Protein AF-A0A962I0F1-F1 (afdb_monomer_lite)

Secondary structure (DSSP, 8-state):
--------B-TTSPP----EEEEE-TTSEEEEEE--TT-B--EEEEEEEPSTTEEEEEEEEEEEETTEEEEEEEEEEEEEEPSTTEEEEEEEEEEE-TTS-EEEEEEEEEEEEPPP---

Radius of gyration: 15.42 Å; chains: 1; bounding box: 50×29×42 Å

pLDDT: mean 74.37, std 15.43, range [28.89, 91.31]

Sequence (119 aa):
MVGATTPCVNPAAPPFLFAALVSYQDGGTLIDSANRPGGRGTGLGQWRFERNGQYQTRMRFPRQVDSEFDGFNDVTSTISLLGNNLYSAQIRVRVLNLDGSLRVELCGQTEGERFAADF

Structure (mmCIF, N/CA/C/O backbone):
data_AF-A0A962I0F1-F1
#
_entry.id   AF-A0A962I0F1-F1
#
loop_
_atom_site.group_PDB
_atom_site.id
_atom_site.type_symbol
_atom_site.label_atom_id
_atom_site.label_alt_id
_atom_site.label_comp_id
_atom_site.label_asym_id
_atom_site.label_entity_id
_atom_site.label_seq_id
_atom_site.pdbx_PDB_ins_code
_atom_site.Cartn_x
_atom_site.Cartn_y
_atom_site.Cartn_z
_atom_site.occupancy
_atom_site.B_iso_or_equiv
_atom_site.auth_seq_id
_atom_site.auth_comp_id
_atom_site.auth_asym_id
_atom_site.auth_atom_id
_atom_site.pdbx_PDB_model_num
ATOM 1 N N . MET A 1 1 ? 26.097 -13.490 3.088 1.00 32.03 1 MET A N 1
ATOM 2 C CA . MET A 1 1 ? 26.406 -12.046 3.152 1.00 32.03 1 MET A CA 1
ATOM 3 C C . MET A 1 1 ? 25.089 -11.295 3.205 1.00 32.03 1 MET A C 1
ATOM 5 O O . MET A 1 1 ? 24.307 -11.404 2.273 1.00 32.03 1 MET A O 1
ATOM 9 N N . VAL A 1 2 ? 24.797 -10.652 4.336 1.00 31.97 2 VAL A N 1
ATOM 10 C CA . VAL A 1 2 ? 23.568 -9.875 4.548 1.00 31.97 2 VAL A CA 1
ATOM 11 C C . VAL A 1 2 ? 23.754 -8.545 3.819 1.00 31.97 2 VAL A C 1
ATOM 13 O O . VAL A 1 2 ? 24.629 -7.766 4.185 1.00 31.97 2 VAL A O 1
ATOM 16 N N . GLY A 1 3 ? 23.022 -8.344 2.722 1.00 28.89 3 GLY A N 1
ATOM 17 C CA . GLY A 1 3 ? 23.130 -7.147 1.887 1.00 28.89 3 GLY A CA 1
ATOM 18 C C . GLY A 1 3 ? 22.700 -5.900 2.656 1.00 28.89 3 GLY A C 1
ATOM 19 O O . GLY A 1 3 ? 21.602 -5.861 3.208 1.00 28.89 3 GLY A O 1
ATOM 20 N N . ALA A 1 4 ? 23.590 -4.911 2.703 1.00 35.34 4 ALA A N 1
ATOM 21 C CA . ALA A 1 4 ? 23.401 -3.635 3.375 1.00 35.34 4 ALA A CA 1
ATOM 22 C C . ALA A 1 4 ? 22.111 -2.935 2.913 1.00 35.34 4 ALA A C 1
ATOM 24 O O . ALA A 1 4 ? 21.907 -2.692 1.725 1.00 35.34 4 ALA A O 1
ATOM 25 N N . THR A 1 5 ? 21.247 -2.588 3.866 1.00 37.41 5 THR A N 1
ATOM 26 C CA . THR A 1 5 ? 20.119 -1.677 3.663 1.00 37.41 5 THR A CA 1
ATOM 27 C C . THR A 1 5 ? 20.663 -0.273 3.423 1.00 37.41 5 THR A C 1
ATOM 29 O O . THR A 1 5 ? 21.073 0.402 4.367 1.00 37.41 5 THR A O 1
ATOM 32 N N . THR A 1 6 ? 20.706 0.170 2.168 1.00 45.28 6 THR A N 1
ATOM 33 C CA . THR A 1 6 ? 20.941 1.582 1.837 1.00 45.28 6 THR A CA 1
ATOM 34 C C . THR A 1 6 ? 19.853 2.427 2.517 1.00 45.28 6 THR A C 1
ATOM 36 O O . THR A 1 6 ? 18.678 2.068 2.406 1.00 45.28 6 THR A O 1
ATOM 39 N N . PRO A 1 7 ? 20.195 3.492 3.264 1.00 55.62 7 PRO A N 1
ATOM 40 C CA . PRO A 1 7 ? 19.211 4.236 4.041 1.00 55.62 7 PRO A CA 1
ATOM 41 C C . PRO A 1 7 ? 18.270 5.028 3.125 1.00 55.62 7 PRO A C 1
ATOM 43 O O . PRO A 1 7 ? 18.663 5.482 2.051 1.00 55.62 7 PRO A O 1
ATOM 46 N N . CYS A 1 8 ? 17.025 5.174 3.581 1.00 57.53 8 CYS A N 1
ATOM 47 C CA . CYS A 1 8 ? 15.951 5.938 2.953 1.00 57.53 8 CYS A CA 1
ATOM 48 C C . CYS A 1 8 ? 16.444 7.289 2.402 1.00 57.53 8 CYS A C 1
ATOM 50 O O . CYS A 1 8 ? 17.095 8.051 3.121 1.00 57.53 8 CYS A O 1
ATOM 52 N N . VAL A 1 9 ? 16.105 7.615 1.150 1.00 57.44 9 VAL A N 1
ATOM 53 C CA . VAL A 1 9 ? 16.370 8.953 0.594 1.00 57.44 9 VAL A CA 1
ATOM 54 C C . VAL A 1 9 ? 15.643 10.010 1.444 1.00 57.44 9 VAL A C 1
ATOM 56 O O . VAL A 1 9 ? 14.517 9.780 1.878 1.00 57.44 9 VAL A O 1
ATOM 59 N N . ASN A 1 10 ? 16.334 11.128 1.695 1.00 53.72 10 ASN A N 1
ATOM 60 C CA . ASN A 1 10 ? 16.002 12.250 2.583 1.00 53.72 10 ASN A CA 1
ATOM 61 C C . ASN A 1 10 ? 14.505 12.389 2.980 1.00 53.72 10 ASN A C 1
ATOM 63 O O . ASN A 1 10 ? 13.696 12.768 2.130 1.00 53.72 10 ASN A O 1
ATOM 67 N N . PRO A 1 11 ? 14.141 12.209 4.268 1.00 52.94 11 PRO A N 1
ATOM 68 C CA . PRO A 1 11 ? 12.768 12.386 4.757 1.00 52.94 11 PRO A CA 1
ATOM 69 C C . PRO A 1 11 ? 12.232 13.826 4.636 1.00 52.94 11 PRO A C 1
ATOM 71 O O . PRO A 1 11 ? 11.039 14.039 4.816 1.00 52.94 11 PRO A O 1
ATOM 74 N N . ALA A 1 12 ? 13.085 14.809 4.322 1.00 50.78 12 ALA A N 1
ATOM 75 C CA . ALA A 1 12 ? 12.692 16.192 4.048 1.00 50.78 12 ALA A CA 1
ATOM 76 C C . ALA A 1 12 ? 12.352 16.467 2.568 1.00 50.78 12 ALA A C 1
ATOM 78 O O . ALA A 1 12 ? 12.065 17.610 2.211 1.00 50.78 12 ALA A O 1
ATOM 79 N N . ALA A 1 13 ? 12.411 15.463 1.683 1.00 53.16 13 ALA A N 1
ATOM 80 C CA . ALA A 1 13 ? 11.933 15.629 0.314 1.00 53.16 13 ALA A CA 1
ATOM 81 C C . ALA A 1 13 ? 10.421 15.951 0.325 1.00 53.16 13 ALA A C 1
ATOM 83 O O . ALA A 1 13 ? 9.675 15.275 1.038 1.00 53.16 13 ALA A O 1
ATOM 84 N N . PRO A 1 14 ? 9.947 16.953 -0.445 1.00 50.16 14 PRO A N 1
ATOM 85 C CA . PRO A 1 14 ? 8.531 17.301 -0.475 1.00 50.16 14 PRO A CA 1
ATOM 86 C C . PRO A 1 14 ? 7.672 16.076 -0.824 1.00 50.16 14 PRO A C 1
ATOM 88 O O . PRO A 1 14 ? 7.999 15.364 -1.782 1.00 50.16 14 PRO A O 1
ATOM 91 N N . PRO A 1 15 ? 6.581 15.808 -0.084 1.00 54.22 15 PRO A N 1
ATOM 92 C CA . PRO A 1 15 ? 5.721 14.675 -0.383 1.00 54.22 15 PRO A CA 1
ATOM 93 C C . PRO A 1 15 ? 5.065 14.863 -1.755 1.00 54.22 15 PRO A C 1
ATOM 95 O O . PRO A 1 15 ? 4.483 15.907 -2.049 1.00 54.22 15 PRO A O 1
ATOM 98 N N . PHE A 1 16 ? 5.124 13.834 -2.602 1.00 53.56 16 PHE A N 1
ATOM 99 C CA . PHE A 1 16 ? 4.332 13.801 -3.830 1.00 53.56 16 PHE A CA 1
ATOM 100 C C . PHE A 1 16 ? 2.893 13.411 -3.487 1.00 53.56 16 PHE A C 1
ATOM 102 O O . PHE A 1 16 ? 2.618 12.249 -3.190 1.00 53.56 16 PHE A O 1
ATOM 109 N N . LEU A 1 17 ? 1.981 14.381 -3.548 1.00 53.31 17 LEU A N 1
ATOM 110 C CA . LEU A 1 17 ? 0.554 14.176 -3.307 1.00 53.31 17 LEU A 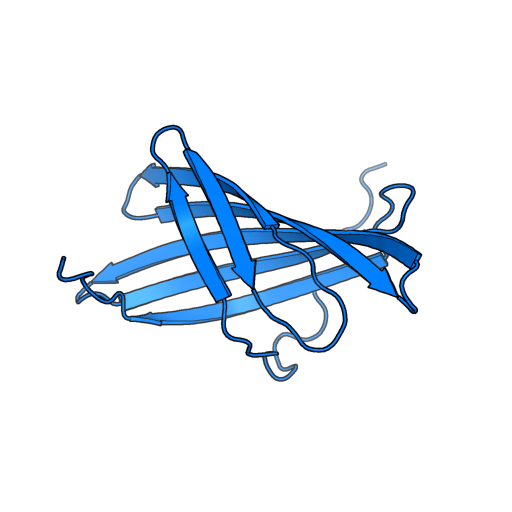CA 1
ATOM 111 C C . LEU A 1 17 ? -0.180 13.878 -4.620 1.00 53.31 17 LEU A C 1
ATOM 113 O O . LEU A 1 17 ? 0.071 14.509 -5.646 1.00 53.31 17 LEU A O 1
ATOM 117 N N . PHE A 1 18 ? -1.095 12.915 -4.589 1.00 55.22 18 PHE A N 1
ATOM 118 C CA . PHE A 1 18 ? -2.029 12.622 -5.676 1.00 55.22 18 PHE A CA 1
ATOM 119 C C . PHE A 1 18 ? -3.303 12.013 -5.091 1.00 55.22 18 PHE A C 1
ATOM 121 O O . PHE A 1 18 ? -3.267 11.386 -4.032 1.00 55.22 18 PHE A O 1
ATOM 128 N N . ALA A 1 19 ? -4.427 12.189 -5.783 1.00 56.06 19 ALA A N 1
ATOM 129 C CA . ALA A 1 19 ? -5.677 11.554 -5.393 1.00 56.06 19 ALA A CA 1
ATOM 130 C C . ALA A 1 19 ? -5.639 10.058 -5.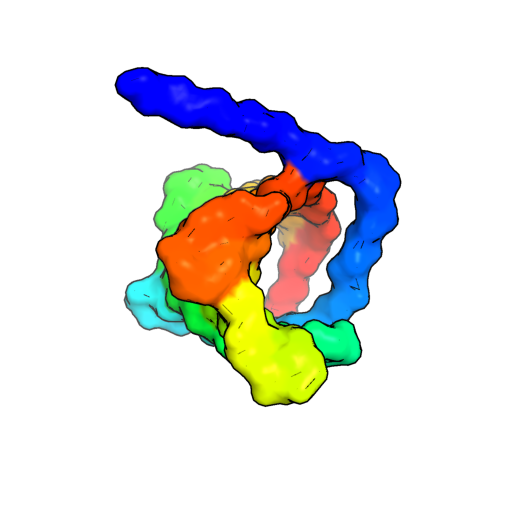740 1.00 56.06 19 ALA A C 1
ATOM 132 O O . ALA A 1 19 ? -5.301 9.672 -6.864 1.00 56.06 19 ALA A O 1
ATOM 133 N N . ALA A 1 20 ? -6.001 9.225 -4.771 1.00 63.66 20 ALA A N 1
ATOM 134 C CA . ALA A 1 20 ? -6.124 7.787 -4.935 1.00 63.66 20 ALA A CA 1
ATOM 135 C C . ALA A 1 20 ? -7.402 7.303 -4.257 1.00 63.66 20 ALA A C 1
ATOM 137 O O . ALA A 1 20 ? -7.699 7.712 -3.135 1.00 63.66 20 ALA A O 1
ATOM 138 N N . LEU A 1 21 ? -8.139 6.425 -4.934 1.00 68.06 21 LEU A N 1
ATOM 139 C CA . LEU A 1 21 ? -9.194 5.646 -4.301 1.00 68.06 21 LEU A CA 1
ATOM 140 C C . LEU A 1 21 ? -8.607 4.295 -3.909 1.00 68.06 21 LEU A C 1
ATOM 142 O O . LEU A 1 21 ? -8.113 3.568 -4.769 1.00 68.06 21 LEU A O 1
ATOM 146 N N . VAL A 1 22 ? -8.676 3.967 -2.621 1.00 73.12 22 VAL A N 1
ATOM 147 C CA . VAL A 1 22 ? -8.227 2.678 -2.096 1.00 73.12 22 VAL A CA 1
ATOM 148 C C . VAL A 1 22 ? -9.418 1.953 -1.488 1.00 73.12 22 VAL A C 1
ATOM 150 O O . VAL A 1 22 ? -10.052 2.455 -0.561 1.00 73.12 22 VAL A O 1
ATOM 153 N N . SER A 1 23 ? -9.720 0.768 -2.007 1.00 74.56 23 SER A N 1
ATOM 154 C CA . SER A 1 23 ? -10.769 -0.114 -1.509 1.00 74.56 23 SER A CA 1
ATOM 155 C C . SER A 1 23 ? -10.153 -1.279 -0.745 1.00 74.56 23 SER A C 1
ATOM 157 O O . SER A 1 23 ? -9.329 -2.027 -1.276 1.00 74.56 23 SER A O 1
ATOM 159 N N . TYR A 1 24 ? -10.589 -1.441 0.499 1.00 77.00 24 TYR A N 1
ATOM 160 C CA . TYR A 1 24 ? -10.209 -2.538 1.381 1.00 77.00 24 TYR A CA 1
ATOM 161 C C . TYR A 1 24 ? -11.348 -3.551 1.376 1.00 77.00 24 TYR A C 1
ATOM 163 O O . TYR A 1 24 ? -12.444 -3.250 1.843 1.00 77.00 24 TYR A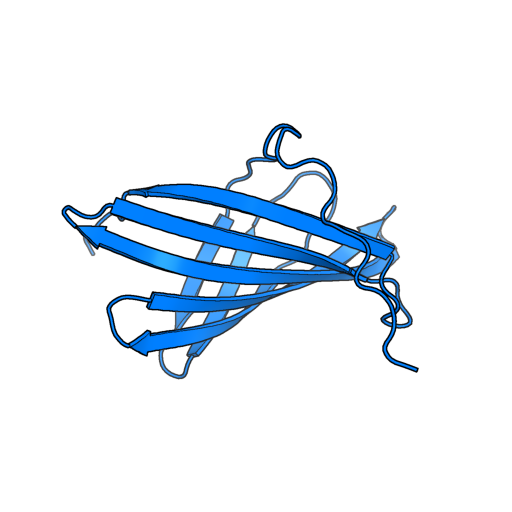 O 1
ATOM 171 N N . GLN A 1 25 ? -11.114 -4.726 0.799 1.00 78.44 25 GLN A N 1
ATOM 172 C CA . GLN A 1 25 ? -12.104 -5.796 0.764 1.00 78.44 25 GLN A CA 1
ATOM 173 C C . GLN A 1 25 ? -11.905 -6.761 1.927 1.00 78.44 25 GLN A C 1
ATOM 175 O O . GLN A 1 25 ? -10.781 -6.955 2.409 1.00 78.44 25 GLN A O 1
ATOM 180 N N . ASP A 1 26 ? -13.001 -7.383 2.355 1.00 72.50 26 ASP A N 1
ATOM 181 C CA . ASP A 1 26 ? -12.944 -8.482 3.311 1.00 72.50 26 ASP A CA 1
ATOM 182 C C . ASP A 1 26 ? -12.085 -9.635 2.756 1.00 72.50 26 ASP A C 1
ATOM 184 O O . ASP A 1 26 ? -11.994 -9.839 1.544 1.00 72.50 26 ASP A O 1
ATOM 188 N N . GLY A 1 27 ? -11.371 -10.338 3.633 1.00 77.75 27 GLY A N 1
ATOM 189 C CA . GLY A 1 27 ? -10.340 -11.307 3.237 1.00 77.75 27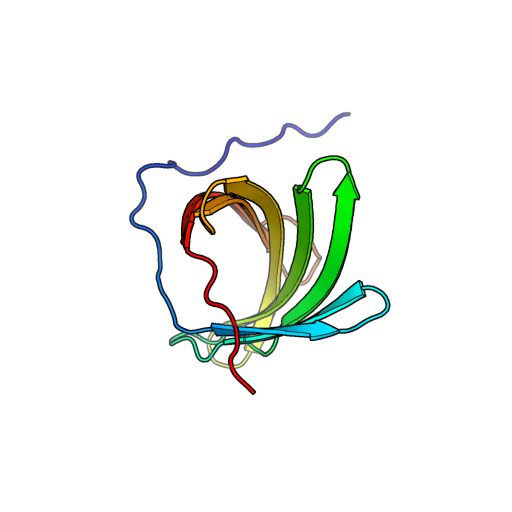 GLY A CA 1
ATOM 190 C C . GLY A 1 27 ? -8.964 -10.699 2.925 1.00 77.75 27 GLY A C 1
ATOM 191 O O . GLY A 1 27 ? -8.048 -11.418 2.526 1.00 77.75 27 GLY A O 1
ATOM 192 N N . GLY A 1 28 ? -8.783 -9.393 3.150 1.00 80.31 28 GLY A N 1
ATOM 193 C CA . GLY A 1 28 ? -7.466 -8.754 3.129 1.00 80.31 28 GLY A CA 1
ATOM 194 C C . GLY A 1 28 ? -6.995 -8.310 1.747 1.00 80.31 28 GLY A C 1
ATOM 195 O O . GLY A 1 28 ? -5.814 -8.021 1.585 1.00 80.31 28 GLY A O 1
ATOM 196 N N . THR A 1 29 ? -7.872 -8.240 0.743 1.00 83.44 29 THR A N 1
ATOM 197 C CA . THR A 1 29 ? -7.532 -7.687 -0.579 1.00 83.44 29 THR A CA 1
ATOM 198 C C . THR A 1 29 ? -7.605 -6.164 -0.562 1.00 83.44 29 THR A C 1
ATOM 200 O O . THR A 1 29 ? -8.549 -5.578 -0.038 1.00 83.44 29 THR A O 1
ATOM 203 N N . LEU A 1 30 ? -6.605 -5.515 -1.152 1.00 80.81 30 LEU A N 1
ATOM 204 C CA . LEU A 1 30 ? -6.548 -4.069 -1.324 1.00 80.81 30 LEU A CA 1
ATOM 205 C C . LEU A 1 30 ? -6.491 -3.757 -2.822 1.00 80.81 30 LEU A C 1
ATOM 207 O O . LEU A 1 30 ? -5.629 -4.274 -3.532 1.00 80.81 30 LEU A O 1
ATOM 211 N N . ILE A 1 31 ? -7.403 -2.911 -3.296 1.00 79.06 31 ILE A N 1
ATOM 212 C CA . ILE A 1 31 ? -7.421 -2.407 -4.673 1.00 79.06 31 ILE A CA 1
ATOM 213 C C . ILE A 1 31 ? -7.221 -0.899 -4.635 1.00 79.06 31 ILE A C 1
ATOM 215 O O . ILE A 1 31 ? -7.874 -0.209 -3.859 1.00 79.06 31 ILE A O 1
ATOM 219 N N . ASP A 1 32 ? -6.327 -0.386 -5.470 1.00 79.31 32 ASP A N 1
ATOM 220 C CA . ASP A 1 32 ? -6.074 1.043 -5.597 1.00 79.31 32 ASP A CA 1
ATOM 221 C C . ASP A 1 32 ? -6.289 1.491 -7.041 1.00 79.31 32 ASP A C 1
ATOM 223 O O . ASP A 1 32 ? -5.682 0.959 -7.970 1.00 79.31 32 ASP A O 1
ATOM 227 N N . SER A 1 33 ? -7.121 2.509 -7.220 1.00 67.31 33 SER A N 1
ATOM 228 C CA . SER A 1 33 ? -7.212 3.272 -8.458 1.00 67.31 33 SER A CA 1
ATOM 229 C C . SER A 1 33 ? -6.759 4.703 -8.188 1.00 67.31 33 SER A C 1
ATOM 231 O O . SER A 1 33 ? -7.550 5.574 -7.817 1.00 67.31 33 SER A O 1
ATOM 233 N N . ALA A 1 34 ? -5.463 4.941 -8.354 1.00 62.75 34 ALA A N 1
ATOM 234 C CA . ALA A 1 34 ? -4.881 6.273 -8.382 1.00 62.75 34 ALA A CA 1
ATOM 235 C C . ALA A 1 34 ? -4.682 6.738 -9.826 1.00 62.75 34 ALA A C 1
ATOM 237 O O . ALA A 1 34 ? -4.047 6.047 -10.620 1.00 62.75 34 ALA A O 1
ATOM 238 N N . ASN A 1 35 ? -5.172 7.933 -10.157 1.00 52.84 35 ASN A N 1
ATOM 239 C CA . ASN A 1 35 ? -4.909 8.554 -11.451 1.00 52.84 35 ASN A CA 1
ATOM 240 C C . ASN A 1 35 ? -3.758 9.556 -11.283 1.00 52.84 35 ASN A C 1
ATOM 242 O O . ASN A 1 35 ? -3.972 10.704 -10.892 1.00 52.84 35 ASN A O 1
ATOM 246 N N . ARG A 1 36 ? -2.512 9.106 -11.481 1.00 58.50 36 ARG A N 1
ATOM 247 C CA . ARG A 1 36 ? -1.321 9.965 -11.355 1.00 58.50 36 ARG A CA 1
ATOM 248 C C . ARG A 1 36 ? -0.845 10.434 -12.738 1.00 58.50 36 ARG A C 1
ATOM 250 O O . ARG A 1 36 ? -0.706 9.597 -13.629 1.00 58.50 36 ARG A O 1
ATOM 257 N N . PRO A 1 37 ? -0.441 11.708 -12.903 1.00 44.75 37 PRO A N 1
ATOM 258 C CA . PRO A 1 37 ? 0.428 12.103 -14.009 1.00 44.75 37 PRO A CA 1
ATOM 259 C C . PRO A 1 37 ? 1.765 11.342 -13.915 1.00 44.75 37 PRO A C 1
ATOM 261 O O . PRO A 1 37 ? 2.450 11.420 -12.893 1.00 44.75 37 PRO A O 1
ATOM 264 N N . GLY A 1 38 ? 2.131 10.576 -14.948 1.00 54.19 38 GLY A N 1
ATOM 265 C CA . GLY A 1 38 ? 3.386 9.805 -14.986 1.00 54.19 38 GLY A CA 1
ATOM 266 C C . GLY A 1 38 ? 3.261 8.284 -14.803 1.00 54.19 38 GLY A C 1
ATOM 267 O O . GLY A 1 38 ? 4.195 7.661 -14.305 1.00 54.19 38 GLY A O 1
ATOM 268 N N . GLY A 1 39 ? 2.129 7.676 -15.181 1.00 52.38 39 GLY A N 1
ATOM 269 C CA . GLY A 1 39 ? 2.106 6.259 -15.585 1.00 52.38 39 GLY A CA 1
ATOM 270 C C . GLY A 1 39 ? 2.101 5.211 -14.465 1.00 52.38 39 GLY A C 1
ATOM 271 O O . GLY A 1 39 ? 2.629 4.113 -14.649 1.00 52.38 39 GLY A O 1
ATOM 272 N N . ARG A 1 40 ? 1.515 5.512 -13.299 1.00 64.38 40 ARG A N 1
ATOM 273 C CA . ARG A 1 40 ? 1.193 4.469 -12.310 1.00 64.38 40 ARG A CA 1
ATOM 274 C C . ARG A 1 40 ? -0.137 3.812 -12.692 1.00 64.38 40 ARG A C 1
ATOM 276 O O . ARG A 1 40 ? -1.139 4.510 -12.794 1.00 64.38 40 ARG A O 1
ATOM 283 N N . GLY A 1 41 ? -0.138 2.492 -12.878 1.00 61.59 41 GLY A N 1
ATOM 284 C CA . GLY A 1 41 ? -1.369 1.720 -13.079 1.00 61.59 41 GLY A CA 1
ATOM 285 C C . GLY A 1 41 ? -2.117 1.423 -11.773 1.00 61.59 41 GLY A C 1
ATOM 286 O O . GLY A 1 41 ? -1.612 1.697 -10.681 1.00 61.59 41 GLY A O 1
ATOM 287 N N . THR A 1 42 ? -3.303 0.817 -11.896 1.00 71.75 42 THR A N 1
ATOM 288 C CA . THR A 1 42 ? -4.093 0.280 -10.775 1.00 71.75 42 THR A CA 1
ATOM 289 C C . THR A 1 42 ? -3.222 -0.598 -9.878 1.00 71.75 42 THR A C 1
ATOM 291 O O . THR A 1 42 ? -2.499 -1.477 -10.356 1.00 71.75 42 THR A O 1
ATOM 294 N N . GLY A 1 43 ? -3.274 -0.346 -8.574 1.00 72.94 43 GLY A N 1
ATOM 295 C CA . GLY A 1 43 ? -2.602 -1.167 -7.582 1.00 72.94 43 GLY A CA 1
ATOM 296 C C . GLY A 1 43 ? -3.436 -2.344 -7.152 1.00 72.94 43 GLY A C 1
ATOM 297 O O . GLY A 1 43 ? -4.642 -2.227 -6.942 1.00 72.94 43 GLY A O 1
ATOM 298 N N . LEU A 1 44 ? -2.753 -3.456 -6.933 1.00 79.94 44 LEU A N 1
ATOM 299 C CA . LEU A 1 44 ? -3.296 -4.586 -6.202 1.00 79.94 44 LEU A CA 1
ATOM 300 C C . LEU A 1 44 ? -2.400 -4.854 -5.006 1.00 79.94 44 LEU A C 1
ATOM 302 O O . LEU A 1 44 ? -1.173 -4.710 -5.059 1.00 79.94 44 LEU A O 1
ATOM 306 N N . GLY A 1 45 ? -3.030 -5.217 -3.907 1.00 83.38 45 GLY A N 1
ATOM 307 C CA . GLY A 1 45 ? -2.353 -5.325 -2.644 1.00 83.38 45 GLY A CA 1
ATOM 308 C C . GLY A 1 45 ? -3.091 -6.184 -1.650 1.00 83.38 45 GLY A C 1
ATOM 309 O O . GLY A 1 45 ? -4.130 -6.788 -1.925 1.00 83.38 45 GLY A O 1
ATOM 310 N N . GLN A 1 46 ? -2.509 -6.213 -0.467 1.00 87.19 46 GLN A N 1
ATOM 311 C CA . GLN A 1 46 ? -3.075 -6.856 0.692 1.00 87.19 46 GLN A CA 1
ATOM 312 C C . GLN A 1 46 ? -3.109 -5.872 1.848 1.00 87.19 46 GLN A C 1
ATOM 314 O O . GLN A 1 46 ? -2.243 -5.000 1.966 1.00 87.19 46 GLN A O 1
ATOM 319 N N . TRP A 1 47 ? -4.089 -6.043 2.719 1.00 87.50 47 TRP A N 1
ATOM 320 C CA . TRP A 1 47 ? -4.140 -5.375 4.003 1.00 87.50 47 TRP A CA 1
ATOM 321 C C . TRP A 1 47 ? -4.413 -6.392 5.099 1.00 87.50 47 TRP A C 1
ATOM 323 O O . TRP A 1 47 ? -5.014 -7.442 4.870 1.00 87.50 47 TRP A O 1
ATOM 333 N N . ARG A 1 48 ? -3.962 -6.077 6.306 1.00 87.69 48 ARG A N 1
ATOM 334 C CA . ARG A 1 48 ? -4.309 -6.844 7.496 1.00 87.69 48 ARG A CA 1
ATOM 335 C C . ARG A 1 48 ? -4.427 -5.928 8.697 1.00 87.69 48 ARG A C 1
ATOM 337 O O . ARG A 1 48 ? -3.642 -4.990 8.852 1.00 87.69 48 ARG A O 1
ATOM 344 N N . PHE A 1 49 ? -5.404 -6.228 9.538 1.00 84.12 49 PHE A N 1
ATOM 345 C CA . PHE A 1 49 ? -5.482 -5.675 10.878 1.00 84.12 49 PHE A CA 1
ATOM 346 C C . PHE A 1 49 ? -4.447 -6.367 11.765 1.00 84.12 49 PHE A C 1
ATOM 348 O O . PHE A 1 49 ? -4.416 -7.592 11.868 1.00 84.12 49 PHE A O 1
ATOM 355 N N . GLU A 1 50 ? -3.603 -5.566 12.395 1.00 84.88 50 GLU A N 1
ATOM 356 C CA . GLU A 1 50 ? -2.730 -5.979 13.483 1.00 84.88 50 GLU A CA 1
ATOM 357 C C . GLU A 1 50 ? -3.411 -5.638 14.816 1.00 84.88 50 GLU A C 1
ATOM 359 O O . GLU A 1 50 ? -4.368 -4.868 14.883 1.00 84.88 50 GLU A O 1
ATOM 364 N N . ARG A 1 51 ? -2.918 -6.184 15.930 1.00 82.88 51 ARG A N 1
ATOM 365 C CA . ARG A 1 51 ? -3.448 -5.804 17.251 1.00 82.88 51 ARG A CA 1
ATOM 366 C C . ARG A 1 51 ? -3.205 -4.312 17.536 1.00 82.88 51 ARG A C 1
ATOM 368 O O . ARG A 1 51 ? -2.333 -3.683 16.946 1.00 82.88 51 ARG A O 1
ATOM 375 N N . ASN A 1 52 ? -3.947 -3.763 18.499 1.00 86.25 52 ASN A N 1
ATOM 376 C CA . ASN A 1 52 ? -3.764 -2.399 19.022 1.00 86.25 52 ASN A CA 1
ATOM 377 C C . ASN A 1 52 ? -4.009 -1.272 18.001 1.00 86.25 52 ASN A C 1
ATOM 379 O O . ASN A 1 52 ? -3.329 -0.252 18.031 1.00 86.25 52 ASN A O 1
ATOM 383 N N . GLY A 1 53 ? -4.978 -1.442 17.095 1.00 81.81 53 GLY A N 1
ATOM 384 C CA . GLY A 1 53 ? -5.350 -0.379 16.154 1.00 81.81 53 GLY A CA 1
ATOM 385 C C . GLY A 1 53 ? -4.297 -0.118 15.077 1.00 81.81 53 GLY A C 1
ATOM 386 O O . GLY A 1 53 ? -4.301 0.954 14.473 1.00 81.81 53 GLY A O 1
ATOM 387 N N . GLN A 1 54 ? -3.401 -1.077 14.841 1.00 88.12 54 GLN A N 1
ATOM 388 C CA . GLN A 1 54 ? -2.437 -1.016 13.754 1.00 88.12 54 GLN A CA 1
ATOM 389 C C . GLN A 1 54 ? -2.951 -1.774 12.536 1.00 88.12 54 GLN A C 1
ATOM 391 O O . GLN A 1 54 ? -3.628 -2.791 12.644 1.00 88.12 54 GLN A O 1
ATOM 396 N N . TYR A 1 55 ? -2.615 -1.277 11.357 1.00 87.31 55 TYR A N 1
ATOM 397 C CA . TYR A 1 55 ? -2.944 -1.899 10.087 1.00 87.31 55 TYR A CA 1
ATOM 398 C C . TYR A 1 55 ? -1.688 -1.918 9.240 1.00 87.31 55 TYR A C 1
ATOM 400 O O . TYR A 1 55 ? -0.944 -0.939 9.198 1.00 87.31 55 TYR A O 1
ATOM 408 N N . GLN A 1 56 ? -1.458 -3.023 8.549 1.00 90.12 56 GLN A N 1
ATOM 409 C CA . GLN A 1 56 ? -0.414 -3.093 7.539 1.00 90.12 56 GLN A CA 1
ATOM 410 C C . GLN A 1 56 ? -1.049 -3.205 6.171 1.00 90.12 56 GLN A C 1
ATOM 412 O O . GLN A 1 56 ? -1.981 -3.984 5.974 1.00 90.12 56 GLN A O 1
ATOM 417 N N . THR A 1 57 ? -0.513 -2.448 5.225 1.00 87.62 57 THR A N 1
ATOM 418 C CA . THR A 1 57 ? -0.855 -2.579 3.816 1.00 87.62 57 THR A CA 1
ATOM 419 C C . THR A 1 57 ? 0.401 -2.842 3.011 1.00 87.62 57 THR A C 1
ATOM 421 O O . THR A 1 57 ? 1.487 -2.362 3.341 1.00 87.62 57 THR A O 1
ATOM 424 N N . ARG A 1 58 ? 0.250 -3.605 1.936 1.00 89.25 58 ARG A N 1
ATOM 425 C CA . ARG A 1 58 ? 1.258 -3.735 0.896 1.00 89.25 58 ARG A CA 1
ATOM 426 C C . ARG A 1 58 ? 0.572 -3.647 -0.447 1.00 89.25 58 ARG A C 1
ATOM 428 O O . ARG A 1 58 ? -0.330 -4.427 -0.721 1.00 89.25 58 ARG A O 1
ATOM 435 N N . MET A 1 59 ? 1.023 -2.736 -1.287 1.00 86.50 59 MET A N 1
ATOM 436 C CA . MET A 1 59 ? 0.500 -2.515 -2.624 1.00 86.50 59 MET A CA 1
ATOM 437 C C . MET A 1 59 ? 1.626 -2.603 -3.633 1.00 86.50 59 MET A C 1
ATOM 439 O O . MET A 1 59 ? 2.724 -2.103 -3.392 1.00 86.50 59 MET A O 1
ATOM 443 N N . ARG A 1 60 ? 1.343 -3.190 -4.792 1.00 85.06 60 ARG A N 1
ATOM 444 C CA . ARG A 1 60 ? 2.272 -3.187 -5.913 1.00 85.06 60 ARG A CA 1
ATOM 445 C C . ARG A 1 60 ? 1.627 -2.540 -7.124 1.00 85.06 60 ARG A C 1
ATOM 447 O O . ARG A 1 60 ? 0.488 -2.844 -7.468 1.00 85.06 60 ARG A O 1
ATOM 454 N N . PHE A 1 61 ? 2.391 -1.674 -7.774 1.00 83.31 61 PHE A N 1
ATOM 455 C CA . PHE A 1 61 ? 1.963 -0.928 -8.947 1.00 83.31 61 PHE A CA 1
ATOM 456 C C . PHE A 1 61 ? 2.904 -1.201 -10.106 1.00 83.31 61 PHE A C 1
ATOM 458 O O . PHE A 1 61 ? 4.114 -1.030 -9.922 1.00 83.31 61 PHE A O 1
ATOM 465 N N . PRO A 1 62 ? 2.399 -1.572 -11.292 1.00 82.69 62 PRO A N 1
ATOM 466 C CA . PRO A 1 62 ? 3.222 -1.544 -12.486 1.00 82.69 62 PRO A CA 1
ATOM 467 C C . PRO A 1 62 ? 3.619 -0.094 -12.773 1.00 82.69 62 PRO A C 1
ATOM 469 O O . PRO A 1 62 ? 2.805 0.830 -12.665 1.00 82.69 62 PRO A O 1
ATOM 472 N N . ARG A 1 63 ? 4.890 0.102 -13.107 1.00 81.00 63 ARG A N 1
ATOM 473 C CA . ARG A 1 63 ? 5.431 1.382 -13.547 1.00 81.00 63 ARG A CA 1
ATOM 474 C C . ARG A 1 63 ? 5.639 1.328 -15.051 1.00 81.00 63 ARG A C 1
ATOM 476 O O . ARG A 1 63 ? 6.161 0.338 -15.559 1.00 81.00 63 ARG A O 1
ATOM 483 N N . GLN A 1 64 ? 5.268 2.404 -15.732 1.00 81.50 64 GLN A N 1
ATOM 484 C CA . GLN A 1 64 ? 5.563 2.586 -17.146 1.00 81.50 64 GLN A CA 1
ATOM 485 C C . GLN A 1 64 ? 6.411 3.840 -17.365 1.00 81.50 64 GLN A C 1
ATOM 487 O O . GLN A 1 64 ? 6.235 4.836 -16.660 1.00 81.50 64 GLN A O 1
ATOM 492 N N . VAL A 1 65 ? 7.319 3.782 -18.334 1.00 79.69 65 VAL A N 1
ATOM 493 C CA . VAL A 1 65 ? 8.094 4.919 -18.850 1.00 79.69 65 VAL A CA 1
ATOM 494 C C . VAL A 1 65 ? 7.947 4.886 -20.363 1.00 79.69 65 VAL A C 1
ATOM 496 O O . VAL A 1 65 ? 8.117 3.832 -20.961 1.00 79.69 65 VAL A O 1
ATOM 499 N N . ASP A 1 66 ? 7.538 6.002 -20.966 1.00 82.31 66 ASP A N 1
ATOM 500 C CA . ASP A 1 66 ? 7.283 6.100 -22.412 1.00 82.31 66 ASP A CA 1
ATOM 501 C C . ASP A 1 66 ? 6.341 5.008 -22.961 1.00 82.31 66 ASP A C 1
ATOM 503 O O . ASP A 1 66 ? 6.457 4.558 -24.095 1.00 82.31 66 ASP A O 1
ATOM 507 N N . SER A 1 67 ? 5.347 4.615 -22.154 1.00 78.00 67 SER A N 1
ATOM 508 C CA . SER A 1 67 ? 4.380 3.530 -22.428 1.00 78.00 67 SER A CA 1
ATOM 509 C C . SER A 1 67 ? 4.957 2.109 -22.420 1.00 78.00 67 SER A C 1
ATOM 511 O O . SER A 1 67 ? 4.222 1.153 -22.662 1.00 78.00 67 SER A O 1
ATOM 513 N N . GLU A 1 68 ? 6.233 1.938 -22.082 1.00 83.00 68 GLU A N 1
ATOM 514 C CA . GLU A 1 68 ? 6.840 0.630 -21.859 1.00 83.00 68 GLU A CA 1
ATOM 515 C C . GLU A 1 68 ? 6.834 0.265 -20.377 1.00 83.00 68 GLU A C 1
ATOM 517 O O . GLU A 1 68 ? 6.966 1.114 -19.493 1.00 83.00 68 GLU A O 1
ATOM 522 N N . PHE A 1 69 ? 6.672 -1.025 -20.088 1.00 84.00 69 PHE A N 1
ATOM 523 C CA . PHE A 1 69 ? 6.747 -1.533 -18.725 1.00 84.00 69 PHE A CA 1
ATOM 524 C C . PHE A 1 69 ? 8.185 -1.405 -18.193 1.00 84.00 69 PHE A C 1
ATOM 526 O O . PHE A 1 69 ? 9.109 -1.982 -18.754 1.00 84.00 69 PHE A O 1
ATOM 533 N N . ASP A 1 70 ? 8.366 -0.680 -17.085 1.00 83.69 70 ASP A N 1
ATOM 534 C CA . ASP A 1 70 ? 9.665 -0.381 -16.455 1.00 83.69 70 ASP A CA 1
ATOM 535 C C . ASP A 1 70 ? 9.674 -0.849 -14.985 1.00 83.69 70 ASP A C 1
ATOM 537 O O . ASP A 1 70 ? 10.172 -0.175 -14.080 1.00 83.69 70 ASP A O 1
ATOM 541 N N . GLY A 1 71 ? 9.056 -1.998 -14.707 1.00 87.38 71 GLY A N 1
ATOM 542 C CA . GLY A 1 71 ? 9.081 -2.644 -13.393 1.00 87.38 71 GLY A CA 1
ATOM 543 C C . GLY A 1 71 ? 7.957 -2.211 -12.455 1.00 87.38 71 GLY A C 1
ATOM 544 O O . GLY A 1 71 ? 6.833 -1.945 -12.878 1.00 87.38 71 GLY A O 1
ATOM 545 N N . PHE A 1 72 ? 8.232 -2.192 -11.150 1.00 86.12 72 PHE A N 1
ATOM 546 C CA . PHE A 1 72 ? 7.190 -2.045 -10.131 1.00 86.12 72 PHE A CA 1
ATOM 547 C C . PHE A 1 72 ? 7.537 -1.020 -9.058 1.00 86.12 72 PHE A C 1
ATOM 549 O O . PHE A 1 72 ? 8.683 -0.895 -8.646 1.00 86.12 72 PHE A O 1
ATOM 556 N N . ASN A 1 73 ? 6.513 -0.368 -8.515 1.00 85.00 73 ASN A N 1
ATOM 557 C CA . ASN A 1 73 ? 6.590 0.270 -7.206 1.00 85.00 73 ASN A CA 1
ATOM 558 C C . ASN A 1 73 ? 5.928 -0.659 -6.181 1.00 85.00 73 ASN A C 1
ATOM 560 O O . ASN A 1 73 ? 4.762 -1.010 -6.342 1.00 85.00 73 ASN A O 1
ATOM 564 N N . ASP A 1 74 ? 6.655 -1.063 -5.146 1.00 86.38 74 ASP A N 1
ATOM 565 C CA . ASP A 1 74 ? 6.160 -1.860 -4.019 1.00 86.38 74 ASP A CA 1
ATOM 566 C C . ASP A 1 74 ? 6.081 -0.954 -2.789 1.00 86.38 74 ASP A C 1
ATOM 568 O O . ASP A 1 74 ? 7.098 -0.488 -2.276 1.00 86.38 74 ASP A O 1
ATOM 572 N N . VAL A 1 75 ? 4.864 -0.645 -2.364 1.00 85.31 75 VAL A N 1
ATOM 573 C CA . VAL A 1 75 ? 4.575 0.264 -1.261 1.00 85.31 75 VAL A CA 1
ATOM 574 C C . VAL A 1 75 ? 4.090 -0.562 -0.090 1.00 85.31 75 VAL A C 1
ATOM 576 O O . VAL A 1 75 ? 3.103 -1.275 -0.199 1.00 85.31 75 VAL A O 1
ATOM 579 N N . THR A 1 76 ? 4.758 -0.454 1.046 1.00 88.62 76 THR A N 1
ATOM 580 C CA . THR A 1 76 ? 4.290 -1.004 2.317 1.00 88.62 76 THR A CA 1
ATOM 581 C C . THR A 1 76 ? 3.970 0.155 3.242 1.00 88.62 76 THR A C 1
ATOM 583 O O . THR A 1 76 ? 4.764 1.092 3.338 1.00 88.62 76 THR A O 1
ATOM 586 N N . SER A 1 77 ? 2.833 0.108 3.928 1.00 87.06 77 SER A N 1
ATOM 587 C CA . SER A 1 77 ? 2.524 1.070 4.979 1.00 87.06 77 SER A CA 1
ATOM 588 C C . SER A 1 77 ? 2.114 0.389 6.273 1.00 87.06 77 SER A C 1
ATOM 590 O O . SER A 1 77 ? 1.460 -0.652 6.262 1.00 87.06 77 SER A O 1
ATOM 592 N N . THR A 1 78 ? 2.492 1.009 7.385 1.00 90.38 78 THR A N 1
ATOM 593 C CA . THR A 1 78 ? 1.995 0.674 8.718 1.00 90.38 78 THR A CA 1
ATOM 594 C C . THR A 1 78 ? 1.213 1.869 9.220 1.00 90.38 78 THR A C 1
ATOM 596 O O . THR A 1 78 ? 1.801 2.912 9.499 1.00 90.38 78 THR A O 1
ATOM 599 N N . ILE A 1 79 ? -0.100 1.718 9.314 1.00 88.25 79 ILE A N 1
ATOM 600 C CA . ILE A 1 79 ? -1.033 2.736 9.787 1.00 88.25 79 ILE A CA 1
ATOM 601 C C . ILE A 1 79 ? -1.307 2.458 11.261 1.00 88.25 79 ILE A C 1
ATOM 603 O O . ILE A 1 79 ? -1.645 1.337 11.628 1.00 88.25 79 ILE A O 1
ATOM 607 N N . SER A 1 80 ? -1.167 3.469 12.104 1.00 90.88 80 SER A N 1
ATOM 608 C CA . SER A 1 80 ? -1.562 3.439 13.508 1.00 90.88 80 SER A CA 1
ATOM 609 C C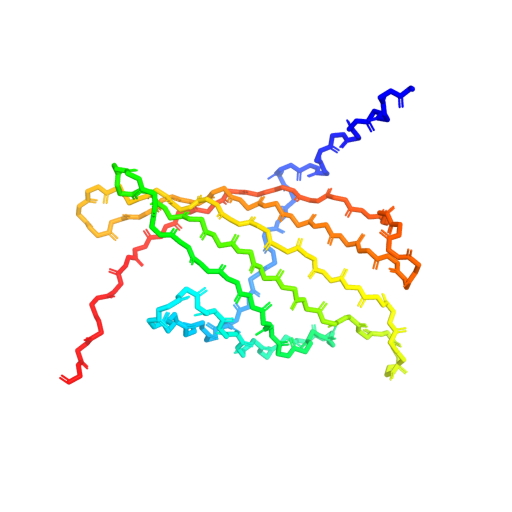 . SER A 1 80 ? -2.744 4.374 13.689 1.00 90.88 80 SER A C 1
ATOM 611 O O . SER A 1 80 ? -2.649 5.561 13.378 1.00 90.88 80 SER A O 1
ATOM 613 N N . LEU A 1 81 ? -3.863 3.844 14.176 1.00 88.25 81 LEU A N 1
ATOM 614 C CA . LEU A 1 81 ? -4.993 4.678 14.555 1.00 88.25 81 LEU A CA 1
ATOM 615 C C . LEU A 1 81 ? -4.641 5.442 15.825 1.00 88.25 81 LEU A C 1
ATOM 617 O O . LEU A 1 81 ? -4.327 4.857 16.862 1.00 88.25 81 LEU A O 1
ATOM 621 N N . LEU A 1 82 ? -4.699 6.759 15.715 1.00 82.19 82 LEU A N 1
ATOM 622 C CA . LEU A 1 82 ? -4.626 7.674 16.833 1.00 82.19 82 LEU A CA 1
ATOM 623 C C . LEU A 1 82 ? -6.079 7.925 17.285 1.00 82.19 82 LEU A C 1
ATOM 625 O O . LEU A 1 82 ? -7.027 7.731 16.522 1.00 82.19 82 LEU A O 1
ATOM 629 N N . GLY A 1 83 ? -6.304 8.274 18.551 1.00 82.44 83 GLY A N 1
ATOM 630 C CA . GLY A 1 83 ? -7.661 8.599 19.013 1.00 82.44 83 GLY A CA 1
ATOM 631 C C . GLY A 1 83 ? -8.303 9.725 18.183 1.00 82.44 83 GLY A C 1
ATOM 632 O O . GLY A 1 83 ? -7.626 10.408 17.419 1.00 82.44 83 GLY A O 1
ATOM 633 N N . ASN A 1 84 ? -9.608 9.954 18.356 1.00 82.44 84 ASN A N 1
ATOM 634 C CA . ASN A 1 84 ? -10.330 11.064 17.711 1.00 82.44 84 ASN A CA 1
ATOM 635 C C . ASN A 1 84 ? -10.265 11.052 16.173 1.00 82.44 84 ASN A C 1
ATOM 637 O O . ASN A 1 84 ? -10.063 12.088 15.554 1.00 82.44 84 ASN A O 1
ATOM 641 N N . ASN A 1 85 ? -10.427 9.877 15.558 1.00 82.56 85 ASN A N 1
ATOM 642 C CA . ASN A 1 85 ? 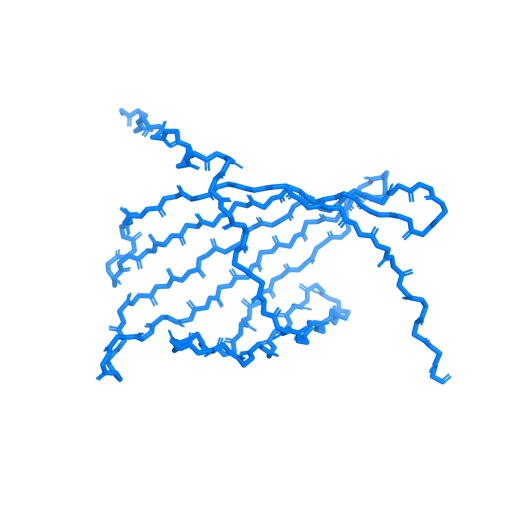-10.370 9.674 14.103 1.00 82.56 85 ASN A CA 1
ATOM 643 C C . ASN A 1 85 ? -9.025 10.007 13.444 1.00 82.56 85 ASN A C 1
ATOM 645 O O . ASN A 1 85 ? -8.927 9.932 12.226 1.00 82.56 85 ASN A O 1
ATOM 649 N N . LEU A 1 86 ? -7.975 10.314 14.197 1.00 86.31 86 LEU A N 1
ATOM 650 C CA . LEU A 1 86 ? -6.666 10.576 13.616 1.00 86.31 86 LEU A CA 1
ATOM 651 C C . LEU A 1 86 ? -5.950 9.266 13.265 1.00 86.31 86 LEU A C 1
ATOM 653 O O . LEU A 1 86 ? -6.225 8.195 13.809 1.00 86.31 86 LEU A O 1
ATOM 657 N N . TYR A 1 87 ? -4.990 9.334 12.357 1.00 87.12 87 TYR A N 1
ATOM 658 C CA . TYR A 1 87 ? -4.049 8.248 12.128 1.00 87.12 87 TYR A CA 1
ATOM 659 C C . TYR A 1 87 ? -2.665 8.801 11.809 1.00 87.12 87 TYR A C 1
ATOM 661 O O . TYR A 1 87 ? -2.526 9.898 11.272 1.00 87.12 87 TYR A O 1
ATOM 669 N N . SER A 1 88 ? -1.642 8.005 12.098 1.00 88.00 88 SER A N 1
ATOM 670 C CA . SER A 1 88 ? -0.303 8.178 11.541 1.00 88.00 88 SER A CA 1
ATOM 671 C C . SER A 1 88 ? 0.051 6.966 10.695 1.00 88.00 88 SER A C 1
ATOM 673 O O . SER A 1 88 ? -0.415 5.856 10.951 1.00 88.00 88 SER A O 1
ATOM 675 N N . ALA A 1 89 ? 0.856 7.148 9.657 1.00 84.44 89 ALA A N 1
ATOM 676 C CA . ALA A 1 89 ? 1.320 6.052 8.829 1.00 84.44 89 ALA A CA 1
ATOM 677 C C . ALA A 1 89 ? 2.801 6.192 8.493 1.00 84.44 89 ALA A C 1
ATOM 679 O O . ALA A 1 89 ? 3.265 7.242 8.056 1.00 84.44 89 ALA A O 1
ATOM 680 N N . GLN A 1 90 ? 3.528 5.094 8.667 1.00 87.44 90 GLN A N 1
ATOM 681 C CA . GLN A 1 90 ? 4.878 4.912 8.146 1.00 87.44 90 GLN A CA 1
ATOM 682 C C . GLN A 1 90 ? 4.762 4.289 6.763 1.00 87.44 90 GLN A C 1
ATOM 684 O O . GLN A 1 90 ? 4.082 3.276 6.613 1.00 87.44 90 GLN A O 1
ATOM 689 N N . ILE A 1 91 ? 5.416 4.863 5.763 1.00 82.50 91 ILE A N 1
ATOM 690 C CA . ILE A 1 91 ? 5.369 4.398 4.378 1.00 82.50 91 ILE A CA 1
ATOM 691 C C . ILE A 1 91 ? 6.782 4.036 3.943 1.00 82.50 91 ILE A C 1
ATOM 693 O O . ILE A 1 91 ? 7.722 4.803 4.134 1.00 82.50 91 ILE A O 1
ATOM 697 N N . ARG A 1 92 ? 6.924 2.875 3.311 1.00 84.75 92 ARG A N 1
ATOM 698 C CA . ARG A 1 92 ? 8.139 2.428 2.637 1.00 84.75 92 ARG A CA 1
ATOM 699 C C . ARG A 1 92 ? 7.804 2.123 1.188 1.00 84.75 92 ARG A C 1
ATOM 701 O O . ARG A 1 92 ? 6.919 1.318 0.919 1.00 84.75 92 ARG A O 1
ATOM 708 N N . VAL A 1 93 ? 8.520 2.737 0.259 1.00 83.62 93 VAL A N 1
ATOM 709 C CA . VAL A 1 93 ? 8.366 2.530 -1.182 1.00 83.62 93 VAL A CA 1
ATOM 710 C C . VAL A 1 93 ? 9.653 1.943 -1.728 1.00 83.62 93 VAL A C 1
ATOM 712 O O . VAL A 1 93 ? 10.724 2.515 -1.551 1.00 83.62 93 VAL A O 1
ATOM 715 N N . ARG A 1 94 ? 9.553 0.821 -2.429 1.00 86.31 94 ARG A N 1
ATOM 716 C CA . ARG A 1 94 ? 10.656 0.209 -3.167 1.00 86.31 94 ARG A CA 1
ATOM 717 C C . ARG A 1 94 ? 10.334 0.298 -4.645 1.00 86.31 94 ARG A C 1
ATOM 719 O O . ARG A 1 94 ? 9.332 -0.248 -5.096 1.00 86.31 94 ARG A O 1
ATOM 726 N N . VAL A 1 95 ? 11.176 0.991 -5.390 1.00 84.88 95 VAL A N 1
ATOM 727 C CA . VAL A 1 95 ? 11.102 1.039 -6.846 1.00 84.88 95 VAL A CA 1
ATOM 728 C C . VAL A 1 95 ? 11.992 -0.074 -7.370 1.00 84.88 95 VAL A C 1
ATOM 730 O O . VAL A 1 95 ? 13.188 -0.111 -7.076 1.00 84.88 95 VAL A O 1
ATOM 733 N N . LEU A 1 96 ? 11.399 -0.997 -8.110 1.00 87.06 96 LEU A N 1
ATOM 734 C CA . LEU A 1 96 ? 12.024 -2.214 -8.598 1.00 87.06 96 LEU A CA 1
ATOM 735 C C . LEU A 1 96 ? 12.179 -2.144 -10.117 1.00 87.06 96 LEU A C 1
ATOM 737 O O . LEU A 1 96 ? 11.273 -1.695 -10.822 1.00 87.06 96 LEU A O 1
ATOM 741 N N . ASN A 1 97 ? 13.317 -2.625 -10.605 1.00 87.75 97 ASN A N 1
ATOM 742 C CA . ASN A 1 97 ? 13.549 -2.905 -12.018 1.00 87.75 97 ASN A CA 1
ATOM 743 C C . ASN A 1 97 ? 12.692 -4.092 -12.496 1.00 87.75 97 ASN A C 1
ATOM 745 O O . ASN A 1 97 ? 12.056 -4.787 -11.699 1.00 87.75 97 ASN A O 1
ATOM 749 N N . LEU A 1 98 ? 12.708 -4.351 -13.807 1.00 89.00 98 LEU A N 1
ATOM 750 C CA . LEU A 1 98 ? 12.029 -5.498 -14.424 1.00 89.00 98 LEU A CA 1
ATOM 751 C C . LEU A 1 98 ? 12.493 -6.850 -13.871 1.00 89.00 98 LEU A C 1
ATOM 753 O O . LEU A 1 98 ? 11.682 -7.752 -13.689 1.00 89.00 98 LEU A O 1
ATOM 757 N N . ASP A 1 99 ? 13.782 -6.967 -13.560 1.00 91.31 99 ASP A N 1
ATOM 758 C CA . ASP A 1 99 ? 14.393 -8.160 -12.963 1.00 91.31 99 ASP A CA 1
ATOM 759 C C . ASP A 1 99 ? 14.118 -8.296 -11.450 1.00 91.31 99 ASP A C 1
ATOM 761 O O . ASP A 1 99 ? 14.591 -9.231 -10.806 1.00 91.31 99 ASP A O 1
ATOM 765 N N . GLY A 1 100 ? 13.362 -7.362 -10.863 1.00 86.12 100 GLY A N 1
ATOM 766 C CA . GLY A 1 100 ? 13.051 -7.319 -9.437 1.00 86.12 100 GLY A CA 1
ATOM 767 C C . GLY A 1 100 ? 14.159 -6.736 -8.558 1.00 86.12 100 GLY A C 1
ATOM 768 O O . GLY A 1 100 ? 13.961 -6.623 -7.344 1.00 86.12 100 GLY A O 1
ATOM 769 N N . SER A 1 101 ? 15.301 -6.335 -9.127 1.00 90.12 101 SER A N 1
ATOM 770 C CA . SER A 1 101 ? 16.357 -5.656 -8.377 1.00 90.12 101 SER A CA 1
ATOM 771 C C . SER A 1 101 ? 15.895 -4.274 -7.902 1.00 90.12 101 SER A C 1
ATOM 773 O O . SER A 1 101 ? 15.100 -3.588 -8.553 1.00 90.12 101 SER A O 1
ATOM 775 N N . LEU A 1 102 ? 16.372 -3.862 -6.726 1.00 86.06 102 LEU A N 1
ATOM 776 C CA . LEU A 1 102 ? 16.024 -2.572 -6.137 1.00 86.06 102 LEU A CA 1
ATOM 777 C C . LEU A 1 102 ? 16.715 -1.443 -6.911 1.00 86.06 102 LEU A C 1
ATOM 779 O O . LEU A 1 102 ? 17.941 -1.388 -6.953 1.00 86.06 102 LEU A O 1
ATOM 783 N N . ARG A 1 103 ? 15.929 -0.520 -7.470 1.00 84.38 103 ARG A N 1
ATOM 784 C CA . ARG A 1 103 ? 16.432 0.713 -8.090 1.00 84.38 103 ARG A CA 1
ATOM 785 C C . ARG A 1 103 ? 16.586 1.824 -7.054 1.00 84.38 103 ARG A C 1
ATOM 787 O O . ARG A 1 103 ? 17.625 2.470 -6.996 1.00 84.38 103 ARG A O 1
ATOM 794 N N . VAL A 1 104 ? 15.553 2.055 -6.242 1.00 81.75 104 VAL A N 1
ATOM 795 C CA . VAL A 1 104 ? 15.579 3.046 -5.156 1.00 81.75 104 VAL A CA 1
ATOM 796 C C . VAL A 1 104 ? 14.598 2.667 -4.052 1.00 81.75 104 VAL A C 1
ATOM 798 O O . VAL A 1 104 ? 13.566 2.045 -4.309 1.00 81.75 104 VAL A O 1
ATOM 801 N N . GLU A 1 105 ? 14.914 3.054 -2.819 1.00 83.00 105 GLU A N 1
ATOM 802 C CA . GLU A 1 105 ? 14.031 2.920 -1.667 1.00 83.00 105 GLU A CA 1
ATOM 803 C C . GLU A 1 105 ? 13.772 4.282 -1.018 1.00 83.00 105 GLU A C 1
ATOM 805 O O . GLU A 1 105 ? 14.697 5.043 -0.737 1.00 83.00 105 GLU A O 1
ATOM 810 N N . LEU A 1 106 ? 12.497 4.584 -0.788 1.00 78.44 106 LEU A N 1
ATOM 811 C CA . LEU A 1 106 ? 12.020 5.823 -0.187 1.00 78.44 106 LEU A CA 1
ATOM 812 C C . LEU A 1 106 ? 11.229 5.488 1.072 1.00 78.44 106 LEU A C 1
ATOM 814 O O . LEU A 1 106 ? 10.508 4.489 1.113 1.00 78.44 106 LEU A O 1
ATOM 818 N N . CYS A 1 107 ? 11.326 6.344 2.079 1.00 81.81 107 CYS A N 1
ATOM 819 C CA . CYS A 1 107 ? 10.555 6.211 3.306 1.00 81.81 107 CYS A CA 1
ATOM 820 C C . CYS A 1 107 ? 9.878 7.542 3.606 1.00 81.81 107 CYS A C 1
ATOM 822 O O . CYS A 1 107 ? 10.419 8.601 3.295 1.00 81.81 107 CYS A O 1
ATOM 824 N N . GLY A 1 108 ? 8.697 7.483 4.200 1.00 76.12 108 GLY A N 1
ATOM 825 C CA . GLY A 1 108 ? 7.928 8.665 4.536 1.00 76.12 108 GLY A CA 1
ATOM 826 C C . GLY A 1 108 ? 7.032 8.423 5.732 1.00 76.12 108 GLY A C 1
ATOM 827 O O . GLY A 1 108 ? 6.789 7.286 6.139 1.00 76.12 108 GLY A O 1
ATOM 828 N N . GLN A 1 109 ? 6.540 9.521 6.279 1.00 81.12 109 GLN A N 1
ATOM 829 C CA . GLN A 1 109 ? 5.547 9.528 7.336 1.00 81.12 109 GLN A CA 1
ATOM 830 C C . GLN A 1 109 ? 4.410 10.439 6.905 1.00 81.12 109 GLN A C 1
ATOM 832 O O . GLN A 1 109 ? 4.632 11.441 6.226 1.00 81.12 109 GLN A O 1
ATOM 837 N N . THR A 1 110 ? 3.191 10.074 7.263 1.00 76.25 110 THR A N 1
ATOM 838 C CA . THR A 1 110 ? 2.020 10.914 7.037 1.00 76.25 110 THR A CA 1
ATOM 839 C C . THR A 1 110 ? 1.097 10.818 8.235 1.00 76.25 110 THR A C 1
ATOM 841 O O . THR A 1 110 ? 1.069 9.803 8.930 1.00 76.25 110 THR A O 1
ATOM 844 N N . GLU A 1 111 ? 0.352 11.883 8.466 1.00 83.69 111 GLU A N 1
ATOM 845 C CA . GLU A 1 111 ? -0.726 11.947 9.436 1.00 83.69 111 GLU A CA 1
ATOM 846 C C . GLU A 1 111 ? -1.984 12.388 8.696 1.00 83.69 111 GLU A C 1
ATOM 848 O O . GLU A 1 111 ? -1.905 13.068 7.668 1.00 83.69 111 GLU A O 1
ATOM 853 N N . GLY A 1 112 ? -3.142 11.982 9.196 1.00 78.50 112 GLY A N 1
ATOM 854 C CA . GLY A 1 112 ? -4.409 12.372 8.603 1.00 78.50 112 GLY A CA 1
ATOM 855 C C . GLY A 1 112 ? -5.592 12.074 9.503 1.00 78.50 112 GLY A C 1
ATOM 856 O O . GLY A 1 112 ? -5.454 11.507 10.587 1.00 78.50 112 GLY A O 1
ATOM 857 N N . GLU A 1 113 ? -6.768 12.446 9.017 1.00 79.75 113 GLU A N 1
ATOM 858 C CA . GLU A 1 113 ? -8.046 12.093 9.620 1.00 79.75 113 GLU A CA 1
ATOM 859 C C . GLU A 1 113 ? -8.718 10.980 8.819 1.00 79.75 113 GLU A C 1
ATOM 861 O O . GLU A 1 113 ? -8.708 10.952 7.586 1.00 79.75 113 GLU A O 1
ATOM 866 N N . ARG A 1 114 ? -9.329 10.047 9.542 1.00 72.81 114 ARG A N 1
ATOM 867 C CA . ARG A 1 114 ? -10.331 9.136 9.014 1.00 72.81 114 ARG A CA 1
ATOM 868 C C . ARG A 1 114 ? -11.643 9.888 8.887 1.00 72.81 114 ARG A C 1
ATOM 870 O O . ARG A 1 114 ? -12.170 10.400 9.870 1.00 72.81 114 ARG A O 1
ATOM 877 N N . PHE A 1 115 ? -12.228 9.808 7.707 1.00 68.88 115 PHE A N 1
ATOM 878 C CA . PHE A 1 115 ? -13.621 10.165 7.505 1.00 68.88 115 PHE A CA 1
ATOM 879 C C . PHE A 1 115 ? -14.483 8.917 7.698 1.00 68.88 115 PHE A C 1
ATOM 881 O O . PHE A 1 115 ? -14.111 7.823 7.260 1.00 68.88 115 PHE A O 1
ATOM 888 N N . ALA A 1 116 ? -15.614 9.067 8.386 1.00 58.91 116 ALA A N 1
ATOM 889 C CA . ALA A 1 116 ? -16.671 8.071 8.303 1.00 58.91 116 ALA A CA 1
ATOM 890 C C . ALA A 1 116 ? -17.230 8.124 6.879 1.00 58.91 116 ALA A C 1
ATOM 892 O O . ALA A 1 116 ? -17.448 9.205 6.335 1.00 58.91 116 ALA A O 1
ATOM 893 N N . ALA A 1 117 ? -17.385 6.963 6.254 1.00 55.88 117 ALA A N 1
ATOM 894 C CA . ALA A 1 117 ? -18.088 6.901 4.992 1.00 55.88 117 ALA A CA 1
ATOM 895 C C . ALA A 1 117 ? -19.579 6.771 5.313 1.00 55.88 117 ALA A C 1
ATOM 897 O O . ALA A 1 117 ? -20.027 5.716 5.763 1.00 55.88 117 ALA A O 1
ATOM 898 N N . ASP A 1 118 ? -20.303 7.875 5.150 1.00 46.19 118 ASP A N 1
ATOM 899 C CA . ASP A 1 118 ? -21.756 7.905 5.265 1.00 46.19 118 ASP A CA 1
ATOM 900 C C . ASP A 1 118 ? -22.326 7.336 3.958 1.00 46.19 118 ASP A C 1
ATOM 902 O O . ASP A 1 118 ? -22.272 7.990 2.913 1.00 46.19 118 ASP A O 1
ATOM 906 N N . PHE A 1 119 ? -22.794 6.088 3.999 1.00 51.97 119 PHE A N 1
ATOM 907 C CA . PHE A 1 119 ? -23.511 5.434 2.902 1.00 51.97 119 PHE A CA 1
ATOM 908 C C . PHE A 1 119 ? -24.976 5.230 3.282 1.00 51.97 119 PHE A C 1
ATOM 910 O O . PHE A 1 119 ? -25.222 4.827 4.444 1.00 51.97 119 PHE A O 1
#

Foldseek 3Di:
DPDDDDDADDQPDDDDDFDKDWDADPVFWIWIDTDDDAAWHIKTWGKDDDPQQKIKIWIKTFHDDPNHTFAIKIKIKIWHDDPPQKIKIKIKIFGAGPVRDTPHIHIYMDMDGDDDDDD